Protein AF-A0AAE4Z8I7-F1 (afdb_monomer)

Secondary structure (DSSP, 8-state):
--HHHHHHHHHHHHHHHHHHHHHHHHHHHHHHHHHHHHHHHHHHHHHHHHHHHHHHHHHHHHTT--HHHHHHHHHHHHHHHHHHHHHHHHHHHHHHHHHHHHHHHHHTT--HHHHHHHHHHHHHHHHHHHHHHHHTT-

Mean predicted aligned error: 14.34 Å

Solvent-accessible surface area (backbone atoms only — not comparable to full-atom values): 7670 Å² total; per-residue (Å²): 140,71,71,68,63,57,54,52,53,53,51,52,51,51,53,52,49,52,57,47,53,56,45,48,60,50,45,53,58,44,51,62,45,44,52,58,46,47,57,49,51,51,55,53,54,50,56,54,47,55,55,50,48,55,49,52,52,50,52,32,66,78,63,70,49,49,71,70,53,46,52,53,49,50,55,55,51,61,75,42,43,64,61,54,52,47,53,47,65,68,47,47,60,60,53,53,48,53,51,50,51,53,56,47,63,52,52,80,73,47,53,76,74,53,41,56,55,48,52,53,52,51,49,56,52,55,46,55,59,43,51,54,61,46,68,73,71,111

Structure (mmCIF, N/CA/C/O backbone):
data_AF-A0AAE4Z8I7-F1
#
_entry.id   AF-A0AAE4Z8I7-F1
#
loop_
_atom_site.group_PDB
_atom_site.id
_atom_site.type_symbol
_atom_site.label_atom_id
_atom_site.label_alt_id
_atom_site.label_comp_id
_atom_site.label_asym_id
_atom_site.label_entity_id
_atom_site.label_seq_id
_atom_site.pdbx_PDB_ins_code
_atom_site.Cartn_x
_atom_site.Cartn_y
_atom_site.Cartn_z
_atom_site.occupancy
_atom_site.B_iso_or_equiv
_atom_site.auth_seq_id
_atom_site.auth_comp_id
_atom_site.auth_asym_id
_atom_site.auth_atom_id
_atom_site.pdbx_PDB_model_num
ATOM 1 N N . MET A 1 1 ? -61.590 31.853 -36.468 1.00 46.75 1 MET A N 1
ATOM 2 C CA . MET A 1 1 ? -60.158 31.972 -36.088 1.00 46.75 1 MET A CA 1
ATOM 3 C C . MET A 1 1 ? -60.060 32.369 -34.613 1.00 46.75 1 MET A C 1
ATOM 5 O O . MET A 1 1 ? -60.980 33.023 -34.155 1.00 46.75 1 MET A O 1
ATOM 9 N N . ASN A 1 2 ? -59.051 32.037 -33.793 1.00 47.66 2 ASN A N 1
ATOM 10 C CA . ASN A 1 2 ? -57.941 31.067 -33.907 1.00 47.66 2 ASN A CA 1
ATOM 11 C C . ASN A 1 2 ? -57.560 30.535 -32.496 1.00 47.66 2 ASN A C 1
ATOM 13 O O . ASN A 1 2 ? -56.455 30.747 -32.005 1.00 47.66 2 ASN A O 1
ATOM 17 N N . GLY A 1 3 ? -58.503 29.886 -31.799 1.00 48.59 3 GLY A N 1
ATOM 18 C CA . GLY A 1 3 ? -58.316 29.467 -30.397 1.00 48.59 3 GLY A CA 1
ATOM 19 C C . GLY A 1 3 ? -57.415 28.240 -30.185 1.00 48.59 3 GLY A C 1
ATOM 20 O O . GLY A 1 3 ? -56.666 28.189 -29.215 1.00 48.59 3 GLY A O 1
ATOM 21 N N . LYS A 1 4 ? -57.444 27.260 -31.100 1.00 47.00 4 LYS A N 1
ATOM 22 C CA . LYS A 1 4 ? -56.742 25.974 -30.917 1.00 47.00 4 LYS A CA 1
ATOM 23 C C . LYS A 1 4 ? -55.215 26.089 -31.064 1.00 47.00 4 LYS A C 1
ATOM 25 O O . LYS A 1 4 ? -54.489 25.452 -30.310 1.00 47.00 4 LYS A O 1
ATOM 30 N N . SER A 1 5 ? -54.718 26.936 -31.970 1.00 53.62 5 SER A N 1
ATOM 31 C CA . SER A 1 5 ? -53.274 27.096 -32.212 1.00 53.62 5 SER A CA 1
ATOM 32 C C . SER A 1 5 ? -52.530 27.773 -31.057 1.00 53.62 5 SER A C 1
ATOM 34 O O . SER A 1 5 ? -51.395 27.403 -30.776 1.00 53.62 5 SER A O 1
ATOM 36 N N . LYS A 1 6 ? -53.167 28.708 -30.335 1.00 49.53 6 LYS A N 1
ATOM 37 C CA . LYS A 1 6 ? -52.564 29.349 -29.151 1.00 49.53 6 LYS A CA 1
ATOM 38 C C . LYS A 1 6 ? -52.354 28.364 -27.995 1.00 49.53 6 LYS A C 1
ATOM 40 O O . LYS A 1 6 ? -51.324 28.421 -27.334 1.00 49.53 6 LYS A O 1
ATOM 45 N N . ILE A 1 7 ? -53.296 27.440 -27.790 1.00 58.72 7 ILE A N 1
ATOM 46 C CA . ILE A 1 7 ? -53.203 26.403 -26.749 1.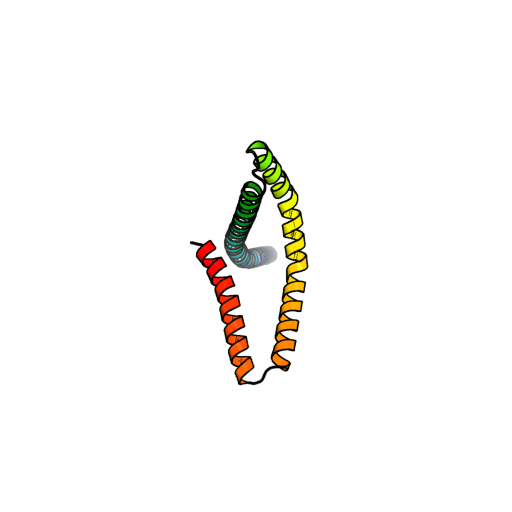00 58.72 7 ILE A CA 1
ATOM 47 C C . ILE A 1 7 ? -52.081 25.409 -27.084 1.00 58.72 7 ILE A C 1
ATOM 49 O O . ILE A 1 7 ? -51.277 25.083 -26.217 1.00 58.72 7 ILE A O 1
ATOM 53 N N . TRP A 1 8 ? -51.963 24.992 -28.350 1.00 50.81 8 TRP A N 1
ATOM 54 C CA . TRP A 1 8 ? -50.862 24.128 -28.795 1.00 50.81 8 TRP A CA 1
ATOM 55 C C . TRP A 1 8 ? -49.490 24.815 -28.712 1.00 50.81 8 TRP A C 1
ATOM 57 O O . TRP A 1 8 ? -48.528 24.186 -28.283 1.00 50.81 8 TRP A O 1
ATOM 67 N N . ALA A 1 9 ? -49.390 26.110 -29.032 1.00 55.06 9 ALA A N 1
ATOM 68 C CA . ALA A 1 9 ? -48.148 26.870 -28.861 1.00 55.06 9 ALA A CA 1
ATOM 69 C C . ALA A 1 9 ? -47.731 26.998 -27.381 1.00 55.06 9 ALA A C 1
ATOM 71 O O . ALA A 1 9 ? -46.558 26.821 -27.056 1.00 55.06 9 ALA A O 1
ATOM 72 N N . ALA A 1 10 ? -48.685 27.245 -26.475 1.00 56.34 10 ALA A N 1
ATOM 73 C CA . ALA A 1 10 ? -48.423 27.291 -25.036 1.00 56.34 10 ALA A CA 1
ATOM 74 C C . ALA A 1 10 ? -48.017 25.916 -24.469 1.00 56.34 10 ALA A C 1
ATOM 76 O O . ALA A 1 10 ? -47.098 25.837 -23.657 1.00 56.34 10 ALA A O 1
ATOM 77 N N . ALA A 1 11 ? -48.646 24.831 -24.935 1.00 57.38 11 ALA A N 1
AT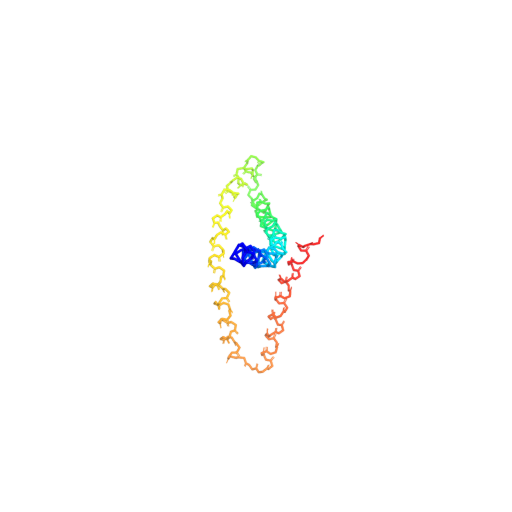OM 78 C CA . ALA A 1 11 ? -48.281 23.468 -24.550 1.00 57.38 11 ALA A CA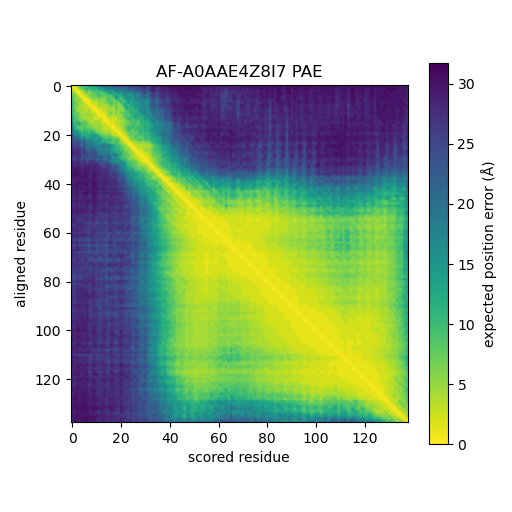 1
ATOM 79 C C . ALA A 1 11 ? -46.858 23.095 -25.009 1.00 57.38 11 ALA A C 1
ATOM 81 O O . ALA A 1 11 ? -46.087 22.545 -24.225 1.00 57.38 11 ALA A O 1
ATOM 82 N N . LEU A 1 12 ? -46.480 23.449 -26.244 1.00 55.91 12 LEU A N 1
ATOM 83 C CA . LEU A 1 12 ? -45.128 23.218 -26.768 1.00 55.91 12 LEU A CA 1
ATOM 84 C C . LEU A 1 12 ? -44.059 24.010 -25.996 1.00 55.91 12 LEU A C 1
ATOM 86 O O . LEU A 1 12 ? -43.010 23.455 -25.674 1.00 55.91 12 LEU A O 1
ATOM 90 N N . LEU A 1 13 ? -44.335 25.269 -25.633 1.00 58.34 13 LEU A N 1
ATOM 91 C CA . LEU A 1 13 ? -43.438 26.068 -24.789 1.00 58.34 13 LEU A CA 1
ATOM 92 C C . LEU A 1 13 ? -43.307 25.499 -23.367 1.00 58.34 13 LEU A C 1
ATOM 94 O O . LEU A 1 13 ? -42.200 25.451 -22.837 1.00 58.34 13 LEU A O 1
ATOM 98 N N . GLY A 1 14 ? -44.401 25.016 -22.768 1.00 56.75 14 GLY A N 1
ATOM 99 C CA . GLY A 1 14 ? -44.369 24.359 -21.457 1.00 56.75 14 GLY A CA 1
ATOM 100 C C . GLY A 1 14 ? -43.524 23.080 -21.452 1.00 56.75 14 GLY A C 1
ATOM 101 O O . GLY A 1 14 ? -42.696 22.892 -20.563 1.00 56.75 14 GLY A O 1
ATOM 102 N N . VAL A 1 15 ? -43.668 22.232 -22.477 1.00 58.34 15 VAL A N 1
ATOM 103 C CA . VAL A 1 15 ? -42.870 21.001 -22.627 1.00 58.34 15 VAL A CA 1
ATOM 104 C C . VAL A 1 15 ? -41.387 21.316 -22.855 1.00 58.34 15 VAL A C 1
ATOM 106 O O . VAL A 1 15 ? -40.534 20.695 -22.222 1.00 58.34 15 VAL A O 1
ATOM 109 N N . ALA A 1 16 ? -41.066 22.314 -23.685 1.00 59.03 16 ALA A N 1
ATOM 110 C CA . ALA A 1 16 ? -39.686 22.757 -23.892 1.00 59.03 16 ALA A CA 1
ATOM 111 C C . ALA A 1 16 ? -39.048 23.317 -22.606 1.00 59.03 16 ALA A C 1
ATOM 113 O O . ALA A 1 16 ? -37.887 23.023 -22.321 1.00 59.03 16 ALA A O 1
ATOM 114 N N . LEU A 1 17 ? -39.806 24.065 -21.794 1.00 52.84 17 LEU A N 1
ATOM 115 C CA . LEU A 1 17 ? -39.320 24.609 -20.523 1.00 52.84 17 LEU A CA 1
ATOM 116 C C . LEU A 1 17 ? -39.095 23.517 -19.467 1.00 52.84 17 LEU A C 1
ATOM 118 O O . LEU A 1 17 ? -38.112 23.579 -18.735 1.00 52.84 17 LEU A O 1
ATOM 122 N N . VAL A 1 18 ? -39.956 22.496 -19.399 1.00 57.44 18 VAL A N 1
ATOM 123 C CA . VAL A 1 18 ? -39.779 21.367 -18.466 1.00 57.44 18 VAL A CA 1
ATOM 124 C C . VAL A 1 18 ? -38.591 20.489 -18.877 1.00 57.44 18 VAL A C 1
ATOM 126 O O . VAL A 1 18 ? -37.779 20.133 -18.023 1.00 57.44 18 VAL A O 1
ATOM 129 N N . LEU A 1 19 ? -38.415 20.210 -20.174 1.00 53.22 19 LEU A N 1
ATOM 130 C CA . LEU A 1 19 ? -37.230 19.504 -20.682 1.00 53.22 19 LEU A CA 1
ATOM 131 C C . LEU A 1 19 ? -35.939 20.314 -20.461 1.00 53.22 19 LEU A C 1
ATOM 133 O O . LEU A 1 19 ? -34.923 19.744 -20.063 1.00 53.22 19 LEU A O 1
ATOM 137 N N . GLY A 1 20 ? -35.977 21.637 -20.646 1.00 52.44 20 GLY A N 1
ATOM 138 C CA . GLY A 1 20 ? -34.842 22.528 -20.390 1.00 52.44 20 GLY A CA 1
ATOM 139 C C . GLY A 1 20 ? -34.497 22.671 -18.904 1.00 52.44 20 GLY A C 1
ATOM 140 O O . GLY A 1 20 ? -33.328 22.591 -18.537 1.00 52.44 20 GLY A O 1
ATOM 141 N N . GLY A 1 21 ? -35.498 22.826 -18.034 1.00 52.41 21 GLY A N 1
ATOM 142 C CA . GLY A 1 21 ? -35.312 23.014 -16.591 1.00 52.41 21 GLY A CA 1
ATOM 143 C C . GLY A 1 21 ? -34.789 21.766 -15.876 1.00 52.41 21 GLY A C 1
ATOM 144 O O . GLY A 1 21 ? -33.889 21.867 -15.042 1.00 52.41 21 GLY A O 1
ATOM 145 N N . VAL A 1 22 ? -35.281 20.580 -16.255 1.00 51.72 22 VAL A N 1
ATOM 146 C CA . VAL A 1 22 ? -34.729 19.302 -15.771 1.00 51.72 22 VAL A CA 1
ATOM 147 C C . VAL A 1 22 ? -33.312 19.087 -16.311 1.00 51.72 22 VAL A C 1
ATOM 149 O O . VAL A 1 22 ? -32.441 18.652 -15.558 1.00 51.72 22 VAL A O 1
ATOM 152 N N . SER A 1 23 ? -33.043 19.459 -17.570 1.00 52.66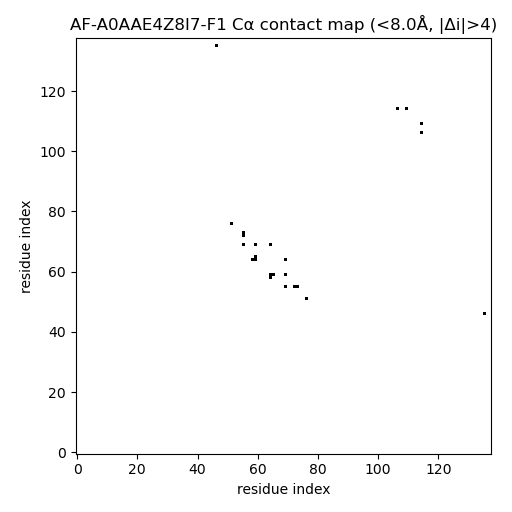 23 SER A N 1
ATOM 153 C CA . SER A 1 23 ? -31.688 19.381 -18.132 1.00 52.66 23 SER A CA 1
ATOM 154 C C . SER A 1 23 ? -30.716 20.323 -17.425 1.00 52.66 23 SER A C 1
ATOM 156 O O . SER A 1 23 ? -29.612 19.897 -17.125 1.00 52.66 23 SER A O 1
ATOM 158 N N . GLY A 1 24 ? -31.103 21.562 -17.103 1.00 50.81 24 GLY A N 1
ATOM 159 C CA . GLY A 1 24 ? -30.225 22.544 -16.459 1.00 50.81 24 GLY A CA 1
ATOM 160 C C . GLY A 1 24 ? -29.737 22.110 -15.076 1.00 50.81 24 GLY A C 1
ATOM 161 O O . GLY A 1 24 ? -28.535 22.087 -14.833 1.00 50.81 24 GLY A O 1
ATOM 162 N N . ALA A 1 25 ? -30.643 21.691 -14.186 1.00 53.97 25 ALA A N 1
ATOM 163 C CA . ALA A 1 25 ? -30.266 21.249 -12.838 1.00 53.97 25 ALA A CA 1
ATOM 164 C C . ALA A 1 25 ? -29.545 19.885 -12.828 1.00 53.97 25 ALA A C 1
ATOM 166 O O . ALA A 1 25 ? -28.707 19.631 -11.960 1.00 53.97 25 ALA A O 1
ATOM 167 N N . ALA A 1 26 ? -29.845 19.006 -13.793 1.00 54.06 26 ALA A N 1
ATOM 168 C CA . ALA A 1 26 ? -29.112 17.756 -13.974 1.00 54.06 26 ALA A CA 1
ATOM 169 C C . ALA A 1 26 ? -27.719 17.986 -14.581 1.00 54.06 26 ALA A C 1
ATOM 171 O O . ALA A 1 26 ? -26.774 17.352 -14.127 1.00 54.06 26 ALA A O 1
ATOM 172 N N . LEU A 1 27 ? -27.573 18.899 -15.549 1.00 52.50 27 LEU A N 1
ATOM 173 C CA . LEU A 1 27 ? -26.291 19.280 -16.149 1.00 52.50 27 LEU A CA 1
ATOM 174 C C . LEU A 1 27 ? -25.404 20.016 -15.156 1.00 52.50 27 LEU A C 1
ATOM 176 O O . LEU A 1 27 ? -24.247 19.654 -15.049 1.00 52.50 27 LEU A O 1
ATOM 180 N N . ASP A 1 28 ? -25.918 20.976 -14.389 1.00 47.81 28 ASP A N 1
ATOM 181 C CA . ASP A 1 28 ? -25.124 21.678 -13.374 1.00 47.81 28 ASP A CA 1
ATOM 182 C C . ASP A 1 28 ? -24.595 20.690 -12.318 1.00 47.81 28 ASP A C 1
ATOM 184 O O . ASP A 1 28 ? -23.394 20.599 -12.069 1.00 47.81 28 ASP A O 1
ATOM 188 N N . ARG A 1 29 ? -25.463 19.807 -11.803 1.00 52.50 29 ARG A N 1
ATOM 189 C CA . ARG A 1 29 ? -25.059 18.756 -10.853 1.00 52.50 29 ARG A CA 1
ATOM 190 C C . ARG A 1 29 ? -24.200 17.650 -11.478 1.00 52.50 29 ARG A C 1
ATOM 192 O O . ARG A 1 29 ? -23.447 17.005 -10.751 1.00 52.50 29 ARG A O 1
ATOM 199 N N . ALA A 1 30 ? -24.307 17.401 -12.783 1.00 55.69 30 ALA A N 1
ATOM 200 C CA . ALA A 1 30 ? -23.452 16.458 -13.499 1.00 55.69 30 ALA A CA 1
ATOM 201 C C . ALA A 1 30 ? -22.077 17.066 -13.779 1.00 55.69 30 ALA A C 1
ATOM 203 O O . ALA A 1 30 ? -21.093 16.423 -13.459 1.00 55.69 30 ALA A O 1
ATOM 204 N N . LEU A 1 31 ? -21.997 18.302 -14.272 1.00 53.81 31 LEU A N 1
ATOM 205 C CA . LEU A 1 31 ? -20.761 19.018 -14.599 1.00 53.81 31 LEU A CA 1
ATOM 206 C C . LEU A 1 31 ? -19.964 19.389 -13.343 1.00 53.81 31 LEU A C 1
ATOM 208 O O . LEU A 1 31 ? -18.752 19.212 -13.339 1.00 53.81 31 LEU A O 1
ATOM 212 N N . LEU A 1 32 ? -20.620 19.791 -12.247 1.00 52.72 32 LEU A N 1
ATOM 213 C CA . LEU A 1 32 ? -19.968 19.970 -10.938 1.00 52.72 32 LEU A CA 1
ATOM 214 C C . LEU A 1 32 ? -19.497 18.639 -10.323 1.00 52.72 32 LEU A C 1
ATOM 216 O O . LEU A 1 32 ? -18.582 18.616 -9.500 1.00 52.72 32 LEU A O 1
ATOM 220 N N . ARG A 1 33 ? -20.103 17.511 -10.717 1.00 48.94 33 ARG A N 1
ATOM 221 C CA . ARG A 1 33 ? -19.645 16.163 -10.345 1.00 48.94 33 ARG A CA 1
ATOM 222 C C . ARG A 1 33 ? -18.580 15.630 -11.308 1.00 48.94 33 ARG A C 1
ATOM 224 O O . ARG A 1 33 ? -17.751 14.829 -10.884 1.00 48.94 33 ARG A O 1
ATOM 231 N N . ASP A 1 34 ? -18.565 16.071 -12.561 1.00 46.19 34 ASP A N 1
ATOM 232 C CA . ASP A 1 34 ? -17.565 15.708 -13.567 1.00 46.19 34 ASP A CA 1
ATOM 233 C C . ASP A 1 34 ? -16.273 16.498 -13.361 1.00 46.19 34 ASP A C 1
ATOM 235 O O . ASP A 1 34 ? -15.212 15.901 -13.430 1.00 46.19 34 ASP A O 1
ATOM 239 N N . SER A 1 35 ? -16.322 17.778 -12.975 1.00 47.44 35 SER A N 1
ATOM 240 C CA . SER A 1 35 ? -15.124 18.524 -12.559 1.00 47.44 35 SER A CA 1
ATOM 241 C C . SER A 1 35 ? -14.497 17.912 -11.301 1.00 47.44 35 SER A C 1
ATOM 243 O O . SER A 1 35 ? -13.327 17.530 -11.312 1.00 47.44 35 SER A O 1
ATOM 245 N N . ALA A 1 36 ? -15.302 17.681 -10.257 1.00 50.06 36 ALA A N 1
ATOM 246 C CA . ALA A 1 36 ? -14.847 17.028 -9.031 1.00 50.06 36 ALA A CA 1
ATOM 247 C C . ALA A 1 36 ? -14.339 15.589 -9.263 1.00 50.06 36 ALA A C 1
ATOM 249 O O . ALA A 1 36 ? -13.409 15.145 -8.584 1.00 50.06 36 ALA A O 1
ATOM 250 N N . SER A 1 37 ? -14.917 14.839 -10.213 1.00 50.59 37 SER A N 1
ATOM 251 C CA . SER A 1 37 ? -14.480 13.467 -10.514 1.00 50.59 37 SER A CA 1
ATOM 252 C C . SER A 1 37 ? -13.378 13.364 -11.572 1.00 50.59 37 SER A C 1
ATOM 254 O O . SER A 1 37 ? -12.633 12.388 -11.532 1.00 50.59 37 SER A O 1
ATOM 256 N N . ALA A 1 38 ? -13.193 14.358 -12.442 1.00 53.84 38 ALA A N 1
ATOM 257 C CA . ALA A 1 38 ? -12.017 14.501 -13.300 1.00 53.84 38 ALA A CA 1
ATOM 258 C C . ALA A 1 38 ? -10.776 14.796 -12.449 1.00 53.84 38 ALA A C 1
ATOM 260 O O . ALA A 1 38 ? -9.823 14.021 -12.486 1.00 53.84 38 ALA A O 1
ATOM 261 N N . GLU A 1 39 ? -10.840 15.804 -11.569 1.00 51.84 39 GLU A N 1
ATOM 262 C CA . GLU A 1 39 ? -9.764 16.076 -10.605 1.00 51.84 39 GLU A CA 1
ATOM 263 C C . GLU A 1 39 ? -9.464 14.868 -9.707 1.00 51.84 39 GLU A C 1
ATOM 265 O O . GLU A 1 39 ? -8.303 14.577 -9.422 1.00 51.84 39 GLU A O 1
ATOM 270 N N . SER A 1 40 ? -10.491 14.127 -9.276 1.00 54.03 40 SER A N 1
ATOM 271 C CA . SER A 1 40 ? -10.283 12.900 -8.494 1.00 54.03 40 SER A CA 1
ATOM 272 C C . SER A 1 40 ? -9.613 11.787 -9.312 1.00 54.03 40 SER A C 1
ATOM 274 O O . SER A 1 40 ? -8.750 11.082 -8.791 1.00 54.03 40 SER A O 1
ATOM 276 N N . ARG A 1 41 ? -9.984 11.621 -10.591 1.00 57.38 41 ARG A N 1
ATOM 277 C CA . ARG A 1 41 ? -9.434 10.590 -11.488 1.00 57.38 41 ARG A CA 1
ATOM 278 C C . ARG A 1 41 ? -7.975 10.841 -11.844 1.00 57.38 41 ARG A C 1
ATOM 280 O O . ARG A 1 41 ? -7.207 9.881 -11.864 1.00 57.38 41 ARG A O 1
ATOM 287 N N . ASP A 1 42 ? -7.587 12.084 -12.110 1.00 57.19 42 ASP A N 1
ATOM 288 C CA . ASP A 1 42 ? -6.198 12.387 -12.463 1.00 57.19 42 ASP A CA 1
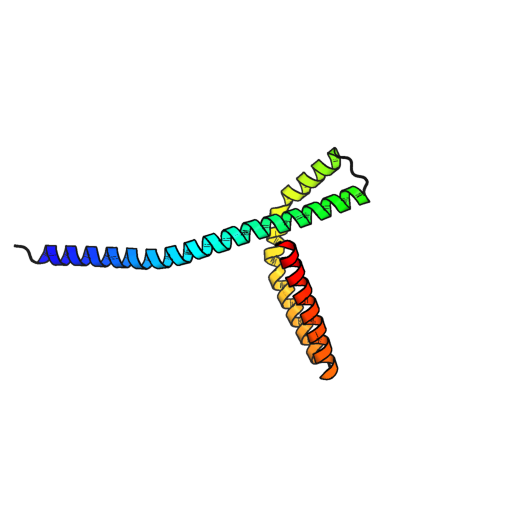ATOM 289 C C . ASP A 1 42 ? -5.275 12.301 -11.235 1.00 57.19 42 ASP A C 1
ATOM 291 O O . ASP A 1 42 ? -4.257 11.611 -11.294 1.00 57.19 42 ASP A O 1
ATOM 295 N N . ARG A 1 43 ? -5.701 12.796 -10.061 1.00 59.19 43 ARG A N 1
ATOM 296 C CA . ARG A 1 43 ? -4.947 12.606 -8.802 1.00 59.19 43 ARG A CA 1
ATOM 297 C C . ARG A 1 43 ? -4.758 11.129 -8.429 1.00 59.19 43 ARG A C 1
ATOM 299 O O . ARG A 1 43 ? -3.694 10.748 -7.939 1.00 59.19 43 ARG A O 1
ATOM 306 N N . ASP A 1 44 ? -5.759 10.274 -8.652 1.00 62.47 44 ASP A N 1
ATOM 307 C CA . ASP A 1 44 ? -5.606 8.831 -8.416 1.00 62.47 44 ASP A CA 1
ATOM 308 C C . ASP A 1 44 ? -4.707 8.153 -9.467 1.00 62.47 44 ASP A C 1
ATOM 310 O O . ASP A 1 44 ? -3.993 7.211 -9.123 1.00 62.47 44 ASP A O 1
ATOM 314 N N . ARG A 1 45 ? -4.659 8.648 -10.715 1.00 64.69 45 ARG A N 1
ATOM 315 C CA . ARG A 1 45 ? -3.719 8.166 -11.747 1.00 64.69 45 ARG A CA 1
ATOM 316 C C . ARG A 1 45 ? -2.262 8.490 -11.416 1.00 64.69 45 ARG A C 1
ATOM 318 O O . ARG A 1 45 ? -1.409 7.638 -11.688 1.00 64.69 45 ARG A O 1
ATOM 325 N N . ASP A 1 46 ? -1.992 9.666 -10.857 1.00 63.62 46 ASP A N 1
ATOM 326 C CA . ASP A 1 46 ? -0.638 10.107 -10.505 1.00 63.62 46 ASP A CA 1
ATOM 327 C C . ASP A 1 46 ? -0.101 9.373 -9.268 1.00 63.62 46 ASP A C 1
ATOM 329 O O . ASP A 1 46 ? 0.977 8.786 -9.333 1.00 63.62 46 ASP A O 1
ATOM 333 N N . ARG A 1 47 ? -0.905 9.210 -8.207 1.00 67.31 47 ARG A N 1
ATOM 334 C CA . ARG A 1 47 ? -0.551 8.342 -7.056 1.00 67.31 47 ARG A CA 1
ATOM 335 C C . ARG A 1 47 ? -0.186 6.919 -7.465 1.00 67.31 47 ARG A C 1
ATOM 337 O O . ARG A 1 47 ? 0.698 6.287 -6.881 1.00 67.31 47 ARG A O 1
ATOM 344 N N . ASP A 1 48 ? -0.926 6.386 -8.432 1.00 73.12 48 ASP A N 1
ATOM 345 C CA . ASP A 1 48 ? -0.682 5.069 -9.000 1.00 73.12 48 ASP A CA 1
ATOM 346 C C . ASP A 1 48 ? 0.669 5.045 -9.739 1.00 73.12 48 ASP A C 1
ATOM 348 O O . ASP A 1 48 ? 1.397 4.056 -9.631 1.00 73.12 48 ASP A O 1
ATOM 352 N N . ARG A 1 49 ? 1.026 6.117 -10.466 1.00 75.50 49 ARG A N 1
ATOM 353 C CA . ARG A 1 49 ? 2.329 6.280 -11.137 1.00 75.50 49 ARG A CA 1
ATOM 354 C C . ARG A 1 49 ? 3.474 6.335 -10.118 1.00 75.50 49 ARG A C 1
ATOM 356 O O . ARG A 1 49 ? 4.402 5.545 -10.251 1.00 75.50 49 ARG A O 1
ATOM 363 N N . ASP A 1 50 ? 3.366 7.128 -9.052 1.00 79.81 50 ASP A N 1
ATOM 364 C CA . ASP A 1 50 ? 4.413 7.249 -8.019 1.00 79.81 50 ASP A CA 1
ATOM 365 C C . ASP A 1 50 ? 4.707 5.928 -7.299 1.00 79.81 50 ASP A C 1
ATOM 367 O O . ASP A 1 50 ? 5.849 5.613 -6.958 1.00 79.81 50 ASP A O 1
ATOM 371 N N . ARG A 1 51 ? 3.668 5.121 -7.053 1.00 81.31 51 ARG A N 1
ATOM 372 C CA . ARG A 1 51 ? 3.823 3.783 -6.460 1.00 81.31 51 ARG A CA 1
ATOM 373 C C . ARG A 1 51 ? 4.574 2.833 -7.386 1.00 81.31 51 ARG A C 1
ATOM 375 O O . ARG A 1 51 ? 5.403 2.071 -6.896 1.00 81.31 51 ARG A O 1
ATOM 382 N N . ARG A 1 52 ? 4.292 2.882 -8.693 1.00 83.44 52 ARG A N 1
ATOM 383 C CA . ARG A 1 52 ? 4.995 2.077 -9.704 1.00 83.44 52 ARG A CA 1
ATOM 384 C C . ARG A 1 52 ? 6.436 2.553 -9.892 1.00 83.44 52 ARG A C 1
ATOM 386 O O . ARG A 1 52 ? 7.315 1.703 -9.943 1.00 83.44 52 ARG A O 1
ATOM 393 N N . GLY A 1 53 ? 6.676 3.867 -9.882 1.00 86.69 53 GLY A N 1
ATOM 394 C CA . GLY A 1 53 ? 8.016 4.463 -9.886 1.00 86.69 53 GLY A CA 1
ATOM 395 C C . GLY A 1 53 ? 8.871 3.937 -8.735 1.00 86.69 53 GLY A C 1
ATOM 396 O O . GLY A 1 53 ? 9.869 3.273 -8.978 1.00 86.69 53 GLY A O 1
ATOM 397 N N . ARG A 1 54 ? 8.403 4.071 -7.485 1.00 89.69 54 ARG A N 1
ATOM 398 C CA . ARG A 1 54 ? 9.128 3.541 -6.311 1.00 89.69 54 ARG A CA 1
ATOM 399 C C . ARG A 1 54 ? 9.365 2.028 -6.348 1.00 89.69 54 ARG A C 1
ATOM 401 O O . ARG A 1 54 ? 10.367 1.567 -5.811 1.00 89.69 54 ARG A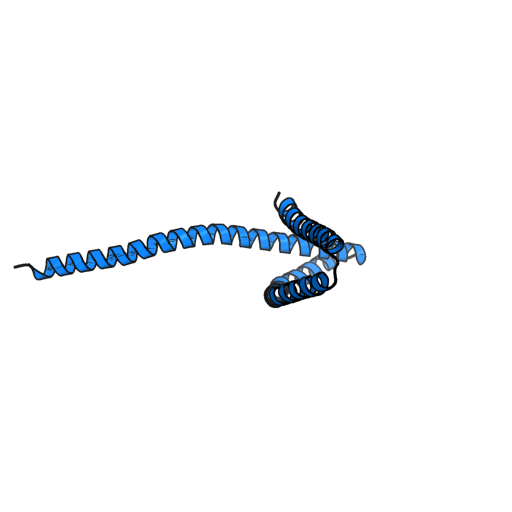 O 1
ATOM 408 N N . TYR A 1 55 ? 8.453 1.252 -6.937 1.00 90.50 55 TYR A N 1
ATOM 409 C CA . TYR A 1 55 ? 8.649 -0.191 -7.111 1.00 90.50 55 TYR A CA 1
ATOM 410 C C . TYR A 1 55 ? 9.722 -0.500 -8.165 1.00 90.50 55 TYR A C 1
ATOM 412 O O . TYR A 1 55 ? 10.571 -1.353 -7.925 1.00 90.50 55 TYR A O 1
ATOM 420 N N . LEU A 1 56 ? 9.721 0.223 -9.290 1.00 93.38 56 LEU A N 1
ATOM 421 C CA . LEU A 1 56 ? 10.766 0.146 -10.312 1.00 93.38 56 LEU A CA 1
ATOM 422 C C . LEU A 1 56 ? 12.128 0.589 -9.762 1.00 93.38 56 LEU A C 1
ATOM 424 O O . LEU A 1 56 ? 13.121 -0.069 -10.040 1.00 93.38 56 LEU A O 1
ATOM 428 N N . ASP A 1 57 ? 12.178 1.660 -8.967 1.00 93.94 57 ASP A N 1
ATOM 429 C CA . ASP A 1 57 ? 13.407 2.156 -8.336 1.00 93.94 57 ASP A CA 1
ATOM 430 C C . ASP A 1 57 ? 13.984 1.149 -7.341 1.00 93.94 57 ASP A C 1
ATOM 432 O O . ASP A 1 57 ? 15.178 0.863 -7.387 1.00 93.94 57 ASP A O 1
ATOM 436 N N . TRP A 1 58 ? 13.138 0.565 -6.484 1.00 95.06 58 TRP A N 1
ATOM 437 C CA . TRP A 1 58 ? 13.558 -0.506 -5.581 1.00 95.06 58 TRP A CA 1
ATOM 438 C C . TRP A 1 58 ? 14.078 -1.722 -6.357 1.00 95.06 58 TRP A C 1
ATOM 440 O O . TRP A 1 58 ? 15.164 -2.207 -6.062 1.00 95.06 58 TRP A O 1
ATOM 450 N N . LEU A 1 59 ? 13.352 -2.177 -7.383 1.00 93.38 59 LEU A N 1
ATOM 451 C CA . LEU A 1 59 ? 13.760 -3.332 -8.184 1.00 93.38 59 LEU A CA 1
ATOM 452 C C . LEU A 1 59 ? 15.046 -3.062 -8.986 1.00 93.38 59 LEU A C 1
ATOM 454 O O . LEU A 1 59 ? 15.859 -3.964 -9.157 1.00 93.38 59 LEU A O 1
ATOM 458 N N . ALA A 1 60 ? 15.240 -1.827 -9.457 1.00 94.88 60 ALA A N 1
ATOM 459 C CA . ALA A 1 60 ? 16.452 -1.406 -10.150 1.00 94.88 60 ALA A CA 1
ATOM 460 C C . ALA A 1 60 ? 17.674 -1.385 -9.225 1.00 94.88 60 ALA A C 1
ATOM 462 O O . ALA A 1 60 ? 18.746 -1.796 -9.655 1.00 94.88 60 ALA A O 1
ATOM 463 N N . ALA A 1 61 ? 17.504 -0.950 -7.973 1.00 95.31 61 ALA A N 1
ATOM 464 C CA . ALA A 1 61 ? 18.570 -0.930 -6.975 1.00 95.31 61 ALA A CA 1
ATOM 465 C C . ALA A 1 61 ? 18.897 -2.326 -6.414 1.00 95.31 61 ALA A C 1
ATOM 467 O O . ALA A 1 61 ? 20.062 -2.641 -6.217 1.00 95.31 61 ALA A O 1
ATOM 468 N N . GLU A 1 62 ? 17.891 -3.169 -6.165 1.00 96.94 62 GLU A N 1
ATOM 469 C CA . GLU A 1 62 ? 18.081 -4.510 -5.583 1.00 96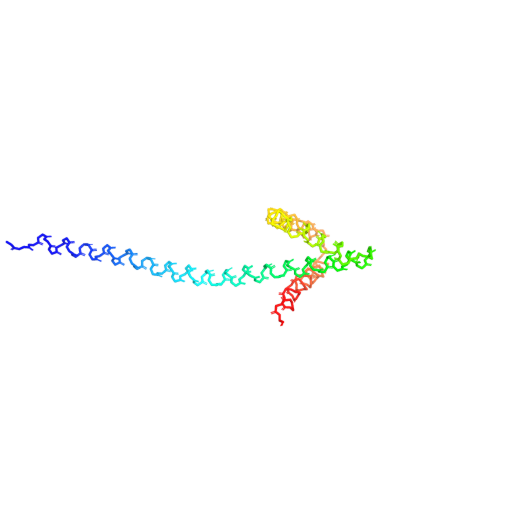.94 62 GLU A CA 1
ATOM 470 C C . GLU A 1 62 ? 18.682 -5.517 -6.585 1.00 96.94 62 GLU A C 1
ATOM 472 O O . GLU A 1 62 ? 19.281 -6.511 -6.181 1.00 96.94 62 GLU A O 1
ATOM 477 N N . LEU A 1 63 ? 18.508 -5.282 -7.892 1.00 96.25 63 LEU A N 1
ATOM 478 C CA . LEU A 1 63 ? 18.966 -6.174 -8.968 1.00 96.25 63 LEU A CA 1
ATOM 479 C C . LEU A 1 63 ? 20.036 -5.550 -9.885 1.00 96.25 63 LEU A C 1
ATOM 481 O O . LEU A 1 63 ? 20.309 -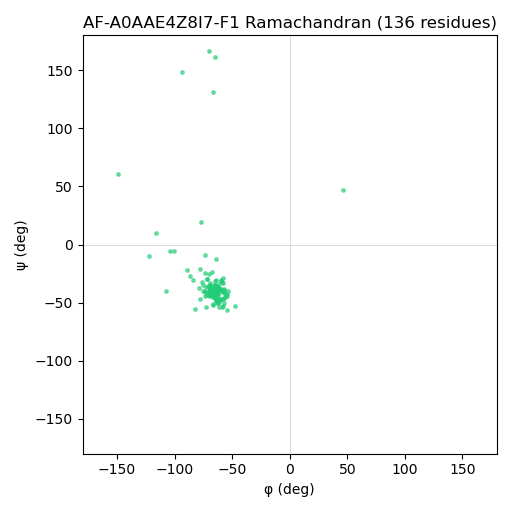6.121 -10.940 1.00 96.25 63 LEU A O 1
ATOM 485 N N . ASP A 1 64 ? 20.592 -4.387 -9.521 1.00 95.12 64 ASP A N 1
ATOM 486 C CA . ASP A 1 64 ? 21.575 -3.623 -10.311 1.00 95.12 64 ASP A CA 1
ATOM 487 C C . ASP A 1 64 ? 21.189 -3.488 -11.805 1.00 95.12 64 ASP A C 1
ATOM 489 O O . ASP A 1 64 ? 21.989 -3.737 -12.713 1.00 95.12 64 ASP A O 1
ATOM 493 N N . LEU A 1 65 ? 19.927 -3.129 -12.082 1.00 95.31 65 LEU A N 1
ATOM 494 C CA . LEU A 1 65 ? 19.404 -3.097 -13.453 1.00 95.31 65 LEU A CA 1
ATOM 495 C C . LEU A 1 65 ? 20.081 -2.008 -14.297 1.00 95.31 65 LEU A C 1
ATOM 497 O O . LEU A 1 65 ? 20.099 -0.833 -13.926 1.00 95.31 65 LEU A O 1
ATOM 501 N N . THR A 1 66 ? 20.531 -2.380 -15.497 1.00 96.69 66 THR A N 1
ATOM 502 C CA . THR A 1 66 ? 20.985 -1.418 -16.511 1.00 96.69 66 THR A CA 1
ATOM 503 C C . THR A 1 66 ? 19.835 -0.530 -16.995 1.00 96.69 66 THR A C 1
ATOM 505 O O . THR A 1 66 ? 18.659 -0.878 -16.864 1.00 96.69 66 THR A O 1
ATOM 508 N N . GLU A 1 67 ? 20.153 0.613 -17.611 1.00 94.62 67 GLU A N 1
ATOM 509 C CA . GLU A 1 67 ? 19.147 1.547 -18.145 1.00 94.62 67 GLU A CA 1
ATOM 510 C C . GLU A 1 67 ? 18.188 0.870 -19.146 1.00 94.62 67 GLU A C 1
ATOM 512 O O . GLU A 1 67 ? 16.967 1.027 -19.043 1.00 94.62 67 GLU A O 1
ATOM 517 N N . ASP A 1 68 ? 18.719 0.026 -20.038 1.00 94.94 68 ASP A N 1
ATOM 518 C CA . ASP A 1 68 ? 17.930 -0.766 -20.992 1.00 94.94 68 ASP A CA 1
ATOM 519 C C . ASP A 1 68 ? 16.984 -1.755 -20.291 1.00 94.94 68 ASP A C 1
ATOM 521 O O . ASP A 1 68 ? 15.823 -1.904 -20.685 1.00 94.94 68 ASP A O 1
ATOM 525 N N . GLN A 1 69 ? 17.454 -2.433 -19.237 1.00 93.75 69 GLN A N 1
ATOM 526 C CA . GLN A 1 69 ? 16.625 -3.347 -18.446 1.00 93.75 69 GLN A CA 1
ATOM 527 C C . GLN A 1 69 ? 15.538 -2.582 -17.686 1.00 93.75 69 GLN A C 1
ATOM 529 O O . GLN A 1 69 ? 14.376 -2.987 -17.706 1.00 93.75 69 GLN A O 1
ATOM 534 N N . ARG A 1 70 ? 15.885 -1.446 -17.069 1.00 96.12 70 ARG A N 1
ATOM 535 C CA . ARG A 1 70 ? 14.945 -0.565 -16.363 1.00 96.12 70 ARG A CA 1
ATOM 536 C C . ARG A 1 70 ? 13.821 -0.098 -17.292 1.00 96.12 70 ARG A C 1
ATOM 538 O O . ARG A 1 70 ? 12.654 -0.207 -16.919 1.00 96.12 70 ARG A O 1
ATOM 545 N N . SER A 1 71 ? 14.146 0.336 -18.513 1.00 94.94 71 SER A N 1
ATOM 546 C CA . SER A 1 71 ? 13.153 0.746 -19.518 1.00 94.94 71 SER A CA 1
ATOM 547 C C . SER A 1 71 ? 12.230 -0.409 -19.945 1.00 94.94 71 SER A C 1
ATOM 549 O O . SER A 1 71 ? 11.008 -0.250 -20.035 1.00 94.94 71 SER A O 1
ATOM 551 N N . GLN A 1 72 ? 12.779 -1.615 -20.132 1.00 96.06 72 GLN A N 1
ATOM 552 C CA . GLN A 1 72 ? 11.977 -2.806 -20.438 1.00 96.06 72 GLN A CA 1
ATOM 553 C C . GLN A 1 72 ? 11.031 -3.185 -19.288 1.00 96.06 72 GLN A C 1
ATOM 555 O O . GLN A 1 72 ? 9.865 -3.508 -19.536 1.00 96.06 72 GLN A O 1
ATOM 560 N N . VAL A 1 73 ? 11.491 -3.106 -18.035 1.00 93.81 73 VAL A N 1
ATOM 561 C CA . VAL A 1 73 ? 10.658 -3.354 -16.847 1.00 93.81 73 VAL A CA 1
ATOM 562 C C . VAL A 1 73 ? 9.559 -2.298 -16.711 1.00 93.81 73 VAL A C 1
ATOM 564 O O . VAL A 1 73 ? 8.406 -2.664 -16.484 1.00 93.81 73 VAL A O 1
ATOM 567 N N . GLU A 1 74 ? 9.854 -1.014 -16.930 1.00 93.31 74 GLU A N 1
ATOM 568 C CA . GLU A 1 74 ? 8.842 0.052 -16.952 1.00 93.31 74 GLU A CA 1
ATOM 569 C C . GLU A 1 74 ? 7.738 -0.237 -17.986 1.00 93.31 74 GLU A C 1
ATOM 571 O O . GLU A 1 74 ? 6.546 -0.179 -17.673 1.00 93.31 74 GLU A O 1
ATOM 576 N N . SER A 1 75 ? 8.122 -0.666 -19.194 1.00 94.00 75 SER A N 1
ATOM 577 C CA . SER A 1 75 ? 7.183 -1.077 -20.246 1.00 94.00 75 SER A CA 1
ATOM 578 C C . SER A 1 75 ? 6.354 -2.319 -19.876 1.00 94.00 75 SER A C 1
ATOM 580 O O . SER A 1 75 ? 5.177 -2.423 -20.232 1.00 94.00 75 SER A O 1
ATOM 582 N N . ILE A 1 76 ? 6.921 -3.290 -19.148 1.00 94.25 76 ILE A N 1
ATOM 583 C CA . ILE A 1 76 ? 6.162 -4.432 -18.602 1.00 94.25 76 ILE A CA 1
ATOM 584 C C . ILE A 1 76 ? 5.133 -3.948 -17.572 1.00 94.25 76 ILE A C 1
ATOM 586 O O . ILE A 1 76 ? 3.974 -4.368 -17.628 1.00 94.25 76 ILE A O 1
ATOM 590 N N . ILE A 1 77 ? 5.538 -3.057 -16.668 1.00 92.44 77 ILE A N 1
ATOM 591 C CA . ILE A 1 77 ? 4.706 -2.518 -15.590 1.00 92.44 77 ILE A CA 1
ATOM 592 C C . ILE A 1 77 ? 3.527 -1.708 -16.151 1.00 92.44 77 ILE A C 1
ATOM 594 O O . ILE A 1 77 ? 2.381 -1.951 -15.764 1.00 92.44 77 ILE A O 1
ATOM 598 N N . GLU A 1 78 ? 3.761 -0.788 -17.092 1.00 91.19 78 GLU A N 1
ATOM 599 C CA . GLU A 1 78 ? 2.684 0.053 -17.634 1.00 91.19 78 GLU A CA 1
ATOM 600 C C . GLU A 1 78 ? 1.694 -0.762 -18.492 1.00 91.19 78 GLU A C 1
ATOM 602 O O . GLU A 1 78 ? 0.487 -0.548 -18.382 1.00 91.19 78 GLU A O 1
ATOM 607 N N . ARG A 1 79 ? 2.152 -1.785 -19.238 1.00 94.50 79 ARG A N 1
ATOM 608 C CA . ARG A 1 79 ? 1.264 -2.703 -19.993 1.00 94.50 79 ARG A CA 1
ATOM 609 C C . ARG A 1 79 ? 0.257 -3.461 -19.120 1.00 94.50 79 ARG A C 1
ATOM 611 O O . ARG A 1 79 ? -0.833 -3.783 -19.591 1.00 94.50 79 ARG A O 1
ATOM 618 N N . HIS A 1 80 ? 0.596 -3.747 -17.862 1.00 91.62 80 HIS A N 1
ATOM 619 C CA . HIS A 1 80 ? -0.276 -4.487 -16.937 1.00 91.62 80 HIS A CA 1
ATOM 620 C C . HIS A 1 80 ? -1.026 -3.586 -15.945 1.00 91.62 80 HIS A C 1
ATOM 622 O O . HIS A 1 80 ? -1.903 -4.069 -15.225 1.00 91.62 80 HIS A O 1
ATOM 628 N N . ARG A 1 81 ? -0.735 -2.277 -15.930 1.00 88.25 81 ARG A N 1
ATOM 629 C CA . ARG A 1 81 ? -1.314 -1.290 -15.006 1.00 88.25 81 ARG A CA 1
ATOM 630 C C . ARG A 1 81 ? -2.831 -1.394 -14.891 1.00 88.25 81 ARG A C 1
ATOM 632 O O . ARG A 1 81 ? -3.357 -1.463 -13.783 1.00 88.25 81 ARG A O 1
ATOM 639 N N . GLU A 1 82 ? -3.540 -1.365 -16.018 1.00 89.56 82 GLU A N 1
ATOM 640 C CA . GLU A 1 82 ? -5.005 -1.320 -16.005 1.00 89.56 82 GLU A CA 1
ATOM 641 C C . GLU A 1 82 ? -5.619 -2.631 -15.503 1.00 89.56 82 GLU A C 1
ATOM 643 O O . GLU A 1 82 ? -6.570 -2.593 -14.725 1.00 89.56 82 GLU A O 1
ATOM 648 N N . GLN A 1 83 ? -5.016 -3.773 -15.847 1.00 91.06 83 GLN A N 1
ATOM 649 C CA . GLN A 1 83 ? -5.436 -5.097 -15.378 1.00 91.06 83 GLN A CA 1
ATOM 650 C C . GLN A 1 83 ? -5.289 -5.216 -13.852 1.00 91.06 83 GLN A C 1
ATOM 652 O O . GLN A 1 83 ? -6.236 -5.592 -13.162 1.00 91.06 83 GLN A O 1
ATOM 657 N N . VAL A 1 84 ? -4.138 -4.806 -13.304 1.00 89.56 84 VAL A N 1
ATOM 658 C CA . VAL A 1 84 ? -3.892 -4.782 -11.849 1.00 89.56 84 VAL A CA 1
ATOM 659 C C . VAL A 1 84 ? -4.839 -3.805 -11.144 1.00 89.56 84 VAL A C 1
ATOM 661 O O . VAL A 1 84 ? -5.415 -4.128 -10.105 1.00 89.56 84 VAL A O 1
ATOM 664 N N . SER A 1 85 ? -5.053 -2.620 -11.723 1.00 87.69 85 SER A N 1
ATOM 665 C CA . SER A 1 85 ? -5.961 -1.603 -11.181 1.00 87.69 85 SER A CA 1
ATOM 666 C C . SER A 1 85 ? -7.427 -2.072 -11.189 1.00 87.69 85 SER A C 1
ATOM 668 O O . SER A 1 85 ? -8.170 -1.795 -10.246 1.00 87.69 85 SER A O 1
ATOM 670 N N . ALA A 1 86 ? -7.850 -2.828 -12.210 1.00 89.19 86 ALA A N 1
ATOM 671 C CA . ALA A 1 86 ? -9.171 -3.453 -12.279 1.00 89.19 86 ALA A CA 1
ATOM 672 C C . ALA A 1 86 ? -9.349 -4.540 -11.208 1.00 89.19 86 ALA A C 1
ATOM 674 O O . ALA A 1 86 ? -10.286 -4.448 -10.414 1.00 89.19 86 ALA A O 1
ATOM 675 N N . LEU A 1 87 ? -8.407 -5.485 -11.112 1.00 94.50 87 LEU A N 1
ATOM 676 C CA . LEU A 1 87 ? -8.413 -6.543 -10.095 1.00 94.50 87 LEU A CA 1
ATOM 677 C C . LEU A 1 87 ? -8.447 -5.970 -8.668 1.00 94.50 87 LEU A C 1
ATOM 679 O O . LEU A 1 87 ? -9.155 -6.479 -7.795 1.00 94.50 87 LEU A O 1
ATOM 683 N N . TRP A 1 88 ? -7.724 -4.871 -8.427 1.00 88.81 88 TRP A N 1
ATOM 684 C CA . TRP A 1 88 ? -7.761 -4.172 -7.144 1.00 88.81 88 TRP A CA 1
ATOM 685 C C . TRP A 1 88 ? -9.124 -3.530 -6.860 1.00 88.81 88 TRP A C 1
ATOM 687 O O . TRP A 1 88 ? -9.621 -3.645 -5.740 1.00 88.81 88 TRP A O 1
ATOM 697 N N . ARG A 1 89 ? -9.765 -2.886 -7.849 1.00 89.75 89 ARG A N 1
ATOM 698 C CA . ARG A 1 89 ? -11.123 -2.326 -7.690 1.00 89.75 89 ARG A CA 1
ATOM 699 C C . ARG A 1 89 ? -12.161 -3.401 -7.367 1.00 89.75 89 ARG A C 1
ATOM 701 O O . ARG A 1 89 ? -13.034 -3.142 -6.545 1.00 89.75 89 ARG A O 1
ATOM 708 N N . GLU A 1 90 ? -12.047 -4.574 -7.981 1.00 93.19 90 GLU A N 1
ATOM 709 C CA . GLU A 1 90 ? -12.932 -5.721 -7.752 1.00 93.19 90 GLU A CA 1
ATOM 710 C C . GLU A 1 90 ? -12.720 -6.357 -6.369 1.00 93.19 90 GLU A C 1
ATOM 712 O O . GLU A 1 90 ? -13.678 -6.625 -5.648 1.00 93.19 90 GLU A O 1
ATOM 717 N N . THR A 1 91 ? -11.462 -6.551 -5.960 1.00 93.12 91 THR A N 1
ATOM 718 C CA . THR A 1 91 ? -11.126 -7.290 -4.727 1.00 93.12 91 THR A CA 1
ATOM 719 C C . THR A 1 91 ? -11.193 -6.419 -3.466 1.00 93.12 91 THR A C 1
ATOM 721 O O . THR A 1 91 ? -11.504 -6.911 -2.377 1.00 93.12 91 THR A O 1
ATOM 724 N N . ARG A 1 92 ? -10.919 -5.111 -3.579 1.00 92.62 92 ARG A N 1
ATOM 725 C CA . ARG A 1 92 ? -10.852 -4.181 -2.437 1.00 92.62 92 ARG A CA 1
ATOM 726 C C . ARG A 1 92 ? -12.113 -4.172 -1.551 1.00 92.62 92 ARG A C 1
ATOM 728 O O . ARG A 1 92 ? -11.922 -4.171 -0.336 1.00 92.62 92 ARG A O 1
ATOM 735 N N . PRO A 1 93 ? -13.361 -4.157 -2.068 1.00 94.69 93 PRO A N 1
ATOM 736 C CA . PRO A 1 93 ? -14.560 -4.180 -1.227 1.00 94.69 93 PRO A CA 1
ATOM 737 C C . PRO A 1 93 ? -14.606 -5.401 -0.302 1.00 94.69 93 PRO A C 1
ATOM 739 O O . PRO A 1 93 ? -14.779 -5.240 0.902 1.00 94.69 93 PRO A O 1
ATOM 742 N N . ARG A 1 94 ? -14.330 -6.597 -0.838 1.00 94.56 94 ARG A N 1
ATOM 743 C CA . ARG A 1 94 ? -14.287 -7.857 -0.078 1.00 94.56 94 ARG A CA 1
ATOM 744 C C . ARG A 1 94 ? -13.197 -7.856 0.999 1.00 94.56 94 ARG A C 1
ATOM 746 O O . ARG A 1 94 ? -13.397 -8.378 2.090 1.00 94.56 94 ARG A O 1
ATOM 753 N N . PHE A 1 95 ? -12.039 -7.260 0.709 1.00 94.38 95 PHE A N 1
ATOM 754 C CA . PHE A 1 95 ? -10.971 -7.109 1.702 1.00 94.38 95 PHE A CA 1
ATOM 755 C C . PHE A 1 95 ? -11.353 -6.129 2.824 1.00 94.38 95 PHE A C 1
ATOM 757 O O . PHE A 1 95 ? -11.052 -6.365 3.993 1.00 94.38 95 PHE A O 1
ATOM 764 N N . GLU A 1 96 ? -12.028 -5.029 2.484 1.00 93.06 96 GLU A N 1
ATOM 765 C CA . GLU A 1 96 ? -12.517 -4.052 3.460 1.00 93.06 96 GLU A CA 1
ATOM 766 C C . GLU A 1 96 ? -13.632 -4.625 4.351 1.00 93.06 96 GLU A C 1
ATOM 768 O O . GLU A 1 96 ? -13.618 -4.366 5.552 1.00 93.06 96 GLU A O 1
ATOM 773 N N . GLU A 1 97 ? -14.529 -5.441 3.794 1.00 96.19 97 GLU A N 1
ATOM 774 C CA . GLU A 1 97 ? -15.555 -6.205 4.518 1.00 96.19 97 GLU A CA 1
ATOM 775 C C . GLU A 1 97 ? -14.927 -7.202 5.505 1.00 96.19 97 GLU A C 1
ATOM 777 O O . GLU A 1 97 ? -15.176 -7.110 6.707 1.00 96.19 97 GLU A O 1
ATOM 782 N N . LEU A 1 98 ? -14.015 -8.068 5.041 1.00 96.88 98 LEU A N 1
ATOM 783 C CA . LEU A 1 98 ? -13.295 -9.012 5.906 1.00 96.88 98 LEU A CA 1
ATOM 784 C C . LEU A 1 98 ? -12.542 -8.293 7.038 1.00 96.88 98 LEU A C 1
ATOM 786 O O . LEU A 1 98 ? -12.555 -8.734 8.184 1.00 96.88 98 LEU A O 1
ATOM 790 N N . LYS A 1 99 ? -11.913 -7.148 6.749 1.00 95.00 99 LYS A N 1
ATOM 791 C CA . LYS A 1 99 ? -11.247 -6.321 7.766 1.00 95.00 99 LYS A CA 1
ATOM 792 C C . LYS A 1 99 ? -12.238 -5.755 8.793 1.00 95.00 99 LYS A C 1
ATOM 794 O O . LYS A 1 99 ? -11.873 -5.631 9.959 1.00 95.00 99 LYS A O 1
ATOM 799 N N . GLN A 1 100 ? -13.453 -5.379 8.390 1.00 96.31 100 GLN A N 1
ATOM 800 C CA . GLN A 1 100 ? -14.491 -4.921 9.323 1.00 96.31 100 GLN A CA 1
ATOM 801 C C . GLN A 1 100 ? -14.987 -6.064 10.210 1.00 96.31 100 GLN A C 1
ATOM 803 O O . GLN A 1 100 ? -15.070 -5.871 11.421 1.00 96.31 100 GLN A O 1
ATOM 808 N N . GLN A 1 101 ? -15.219 -7.248 9.635 1.00 97.75 101 GLN A N 1
ATOM 809 C CA . GLN A 1 101 ? -15.576 -8.453 10.382 1.00 97.75 101 GLN A CA 1
ATOM 810 C C . GLN A 1 101 ? -14.501 -8.803 11.423 1.00 97.75 101 GLN A C 1
ATOM 812 O O . GLN A 1 101 ? -14.809 -8.863 12.609 1.00 97.75 101 GLN A O 1
ATOM 817 N N . LEU A 1 102 ? -13.229 -8.904 11.016 1.00 97.56 102 LEU A N 1
ATOM 818 C CA . LEU A 1 102 ? -12.107 -9.168 11.929 1.00 97.56 102 LEU A CA 1
ATOM 819 C C . LEU A 1 102 ? -11.994 -8.107 13.037 1.00 97.56 102 LEU A C 1
ATOM 821 O O . LEU A 1 102 ? -11.742 -8.442 14.190 1.00 97.56 102 LEU A O 1
ATOM 825 N N . ARG A 1 103 ? -12.203 -6.819 12.716 1.00 97.19 103 ARG A N 1
ATOM 826 C CA . ARG A 1 103 ? -12.255 -5.746 13.728 1.00 97.19 103 ARG A CA 1
ATOM 827 C C . ARG A 1 103 ? -13.441 -5.915 14.689 1.00 97.19 103 ARG A C 1
ATOM 829 O O . ARG A 1 103 ? -13.325 -5.473 15.821 1.00 97.19 103 ARG A O 1
ATOM 836 N N . SER A 1 104 ? -14.567 -6.495 14.268 1.00 97.69 104 SER A N 1
ATOM 837 C CA . SER A 1 104 ? -15.705 -6.791 15.154 1.00 97.69 104 SER A CA 1
ATOM 838 C C . SER A 1 104 ? -15.393 -7.963 16.079 1.00 97.69 104 SER A C 1
ATOM 840 O O . SER A 1 104 ? -15.427 -7.789 17.289 1.00 97.69 104 SER A O 1
ATOM 842 N N . GLU A 1 105 ? -14.975 -9.099 15.516 1.00 98.06 105 GLU A N 1
ATOM 843 C CA . GLU A 1 105 ? -14.646 -10.313 16.277 1.00 98.06 105 GLU A CA 1
ATOM 844 C C . GLU A 1 105 ? -13.548 -10.063 17.322 1.00 98.06 105 GLU A C 1
ATOM 846 O O . GLU A 1 105 ? -13.581 -10.637 18.406 1.00 98.06 105 GLU A O 1
ATOM 851 N N . ILE A 1 106 ? -12.592 -9.167 17.037 1.00 97.94 106 ILE A N 1
ATOM 852 C CA . ILE A 1 106 ? -11.596 -8.739 18.027 1.00 97.94 106 ILE A CA 1
ATOM 853 C C . ILE A 1 106 ? -12.253 -7.980 19.187 1.00 97.94 106 ILE A C 1
ATOM 855 O O . ILE A 1 106 ? -11.931 -8.280 20.331 1.00 97.94 106 ILE A O 1
ATOM 859 N N . ARG A 1 107 ? -13.158 -7.023 18.929 1.00 98.00 107 ARG A N 1
ATOM 860 C CA . ARG A 1 107 ? -13.807 -6.215 19.985 1.00 98.00 107 ARG A CA 1
ATOM 861 C C . ARG A 1 107 ? -14.603 -7.068 20.960 1.00 98.00 107 ARG A C 1
ATOM 863 O O . ARG A 1 107 ? -14.545 -6.802 22.154 1.00 98.00 107 ARG A O 1
ATOM 870 N N . ASP A 1 108 ? -15.280 -8.095 20.454 1.00 98.00 108 ASP A N 1
ATOM 871 C CA . ASP A 1 108 ? -16.106 -9.009 21.252 1.00 98.00 108 ASP A CA 1
ATOM 872 C C . ASP A 1 108 ? -15.283 -9.818 22.285 1.00 98.00 108 ASP A C 1
ATOM 874 O O . ASP A 1 108 ? -15.852 -10.434 23.186 1.00 98.00 108 ASP A O 1
ATOM 878 N N . LEU A 1 109 ? -13.946 -9.805 22.179 1.00 98.25 109 LEU A N 1
ATOM 879 C CA . LEU A 1 109 ? -13.005 -10.479 23.082 1.00 98.25 109 LEU A CA 1
ATOM 880 C C . LEU A 1 109 ? -12.279 -9.536 24.064 1.00 98.25 109 LEU A C 1
ATOM 882 O O . LEU A 1 109 ? -11.509 -10.022 24.894 1.00 98.25 109 LEU A O 1
ATOM 886 N N . LEU A 1 110 ? -12.461 -8.214 23.963 1.00 97.94 110 LEU A N 1
ATOM 887 C CA . LEU A 1 110 ? -11.721 -7.229 24.765 1.00 97.94 110 LEU A CA 1
ATOM 888 C C . LEU A 1 110 ? -12.471 -6.832 26.043 1.00 97.94 110 LEU A C 1
ATOM 890 O O . LEU A 1 110 ? -13.697 -6.740 26.057 1.00 97.94 110 LEU A O 1
ATOM 894 N N . THR A 1 111 ? -11.725 -6.514 27.106 1.00 98.19 111 THR A N 1
ATOM 895 C CA . THR A 1 111 ? -12.283 -5.746 28.237 1.00 98.19 111 THR A CA 1
ATOM 896 C C . THR A 1 111 ? -12.543 -4.293 27.828 1.00 98.19 111 THR A C 1
ATOM 898 O O . THR A 1 111 ? -12.042 -3.828 26.802 1.00 98.19 111 THR A O 1
ATOM 901 N N . GLU A 1 112 ? -13.296 -3.545 28.634 1.00 96.56 112 GLU A N 1
ATOM 902 C CA . GLU A 1 112 ? -13.634 -2.143 28.350 1.00 96.56 112 GLU A CA 1
ATOM 903 C C . GLU A 1 112 ? -12.377 -1.258 28.208 1.00 96.56 112 GLU A C 1
ATOM 905 O O . GLU A 1 112 ? -12.256 -0.487 27.254 1.00 96.56 112 GLU A O 1
ATOM 910 N N . GLU A 1 113 ? -11.371 -1.456 29.066 1.00 96.44 113 GLU A N 1
ATOM 911 C CA . GLU A 1 113 ? -10.091 -0.735 29.011 1.00 96.44 113 GLU A CA 1
ATOM 912 C C . GLU A 1 113 ? -9.249 -1.131 27.785 1.00 96.44 113 GLU A C 1
ATOM 914 O O . GLU A 1 113 ? -8.554 -0.307 27.183 1.00 96.44 113 GLU A O 1
ATOM 919 N N . GLN A 1 114 ? -9.307 -2.406 27.387 1.00 97.94 114 GLN A N 1
ATOM 920 C CA . GLN A 1 114 ? -8.627 -2.897 26.188 1.00 97.94 114 GLN A CA 1
ATOM 921 C C . GLN A 1 114 ? -9.297 -2.387 24.905 1.00 97.94 114 GLN A C 1
ATOM 923 O O . GLN A 1 114 ? -8.603 -2.090 23.930 1.00 97.94 114 GLN A O 1
ATOM 928 N N . LEU A 1 115 ? -10.626 -2.261 24.905 1.00 97.88 115 LEU A N 1
ATOM 929 C CA . LEU A 1 115 ? -11.412 -1.739 23.792 1.00 97.88 115 LEU A CA 1
ATOM 930 C C . LEU A 1 115 ? -11.083 -0.266 23.515 1.00 97.88 115 LEU A C 1
ATOM 932 O O . LEU A 1 115 ? -10.867 0.097 22.357 1.00 97.88 115 LEU A O 1
ATOM 936 N N . GLU A 1 116 ? -10.962 0.568 24.554 1.00 97.31 116 GLU A N 1
ATOM 937 C CA . GLU A 1 116 ? -10.547 1.970 24.401 1.00 97.31 116 GLU A CA 1
ATOM 938 C C . GLU A 1 116 ? -9.148 2.076 23.764 1.00 97.31 116 GLU A C 1
ATOM 940 O O . GLU A 1 116 ? -8.948 2.806 22.784 1.00 97.31 116 GLU A O 1
ATOM 945 N N . ALA A 1 117 ? -8.188 1.288 24.261 1.00 97.38 117 ALA A N 1
ATOM 946 C CA . ALA A 1 117 ? -6.841 1.226 23.700 1.00 97.38 117 ALA A CA 1
ATOM 947 C C . ALA A 1 117 ? -6.839 0.730 22.239 1.00 97.38 117 ALA A C 1
ATOM 949 O O . ALA A 1 117 ? -6.109 1.266 21.398 1.00 97.38 117 ALA A O 1
ATOM 950 N N . TYR A 1 118 ? -7.673 -0.260 21.910 1.00 97.69 118 TYR A N 1
ATOM 951 C CA . TYR A 1 118 ? -7.811 -0.791 20.554 1.00 97.69 118 TYR A CA 1
ATOM 952 C C . TYR A 1 118 ? -8.385 0.245 19.580 1.00 97.69 118 TYR A C 1
ATOM 954 O O . TYR A 1 118 ? -7.816 0.456 18.508 1.00 97.69 118 TYR A O 1
ATOM 962 N N . GLU A 1 119 ? -9.443 0.965 19.957 1.00 97.12 119 GLU A N 1
ATOM 963 C CA . GLU A 1 119 ? -10.011 2.030 19.123 1.00 97.12 119 GLU A CA 1
ATOM 964 C C . GLU A 1 119 ? -9.035 3.200 18.924 1.00 97.12 119 GLU A C 1
ATOM 966 O O . GLU A 1 119 ? -8.956 3.761 17.828 1.00 97.12 119 GLU A O 1
ATOM 971 N N . ALA A 1 120 ? -8.216 3.536 19.926 1.00 96.19 120 ALA A N 1
ATOM 972 C CA . ALA A 1 120 ? -7.134 4.508 19.762 1.00 96.19 120 ALA A CA 1
ATOM 973 C C . ALA A 1 120 ? -6.065 4.034 18.751 1.00 96.19 120 ALA A C 1
ATOM 975 O O . ALA A 1 120 ? -5.594 4.825 17.926 1.00 96.19 120 ALA A O 1
ATOM 976 N N . LEU A 1 121 ? -5.709 2.742 18.758 1.00 95.94 121 LEU A N 1
ATOM 977 C CA . LEU A 1 121 ? -4.794 2.145 17.775 1.00 95.94 121 LEU A CA 1
ATOM 978 C C . LEU A 1 121 ? -5.387 2.134 16.358 1.00 95.94 121 LEU A C 1
ATOM 980 O O . LEU A 1 121 ? -4.678 2.460 15.400 1.00 95.94 121 LEU A O 1
ATOM 984 N N . LEU A 1 122 ? -6.673 1.792 16.212 1.00 94.56 122 LEU A N 1
ATOM 985 C CA . LEU A 1 122 ? -7.369 1.821 14.923 1.00 94.56 122 LEU A CA 1
ATOM 986 C C . LEU A 1 122 ? -7.410 3.238 14.348 1.00 94.56 122 LEU A C 1
ATOM 988 O O . LEU A 1 122 ? -7.001 3.437 13.202 1.00 94.56 122 LEU A O 1
ATOM 992 N N . ARG A 1 123 ? -7.815 4.223 15.160 1.00 94.25 123 ARG A N 1
ATOM 993 C CA . ARG A 1 123 ? -7.886 5.638 14.774 1.00 94.25 123 ARG A CA 1
ATOM 994 C C . ARG A 1 123 ? -6.535 6.155 14.291 1.00 94.25 123 ARG A C 1
ATOM 996 O O . ARG A 1 123 ? -6.444 6.619 13.163 1.00 94.25 123 ARG A O 1
ATOM 1003 N N . LYS A 1 124 ? -5.462 5.927 15.056 1.00 92.38 124 LYS A N 1
ATOM 1004 C CA . LYS A 1 124 ? -4.081 6.285 14.677 1.00 92.38 124 LYS A CA 1
ATOM 1005 C C . LYS A 1 124 ? -3.608 5.603 13.386 1.00 92.38 124 LYS A C 1
ATOM 1007 O O . LYS A 1 124 ? -2.781 6.151 12.656 1.00 92.38 124 LYS A O 1
ATOM 1012 N N . SER A 1 125 ? -4.088 4.391 13.095 1.00 88.38 125 SER A N 1
ATOM 1013 C CA . SER A 1 125 ? -3.793 3.692 11.836 1.00 88.38 125 SER A CA 1
ATOM 1014 C C . SER A 1 125 ? -4.522 4.328 10.652 1.00 88.38 125 SER A C 1
ATOM 1016 O O . SER A 1 125 ? -3.928 4.517 9.589 1.00 88.38 125 SER A O 1
ATOM 1018 N N . ASP A 1 126 ? -5.794 4.677 10.838 1.00 88.00 126 ASP A N 1
ATOM 1019 C CA . ASP A 1 126 ? -6.640 5.253 9.79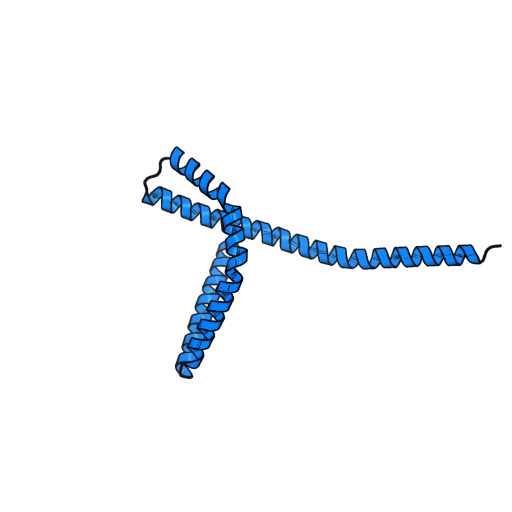7 1.00 88.00 126 ASP A CA 1
ATOM 1020 C C . ASP A 1 126 ? -6.307 6.750 9.552 1.00 88.00 126 ASP A C 1
ATOM 1022 O O . ASP A 1 126 ? -6.269 7.166 8.394 1.00 88.00 126 ASP A O 1
ATOM 1026 N N . GLU A 1 127 ? -5.890 7.500 10.582 1.00 87.38 127 GLU A N 1
ATOM 1027 C CA . GLU A 1 127 ? -5.241 8.826 10.505 1.00 87.38 127 GLU A CA 1
ATOM 1028 C C . GLU A 1 127 ? -3.949 8.765 9.685 1.00 87.38 127 GLU A C 1
ATOM 1030 O O . GLU A 1 127 ? -3.852 9.419 8.657 1.00 87.38 127 GLU A O 1
ATOM 1035 N N . ARG A 1 128 ? -2.999 7.873 10.006 1.00 83.44 128 ARG A N 1
ATOM 1036 C CA . ARG A 1 128 ? -1.766 7.708 9.201 1.00 83.44 128 ARG A CA 1
ATOM 1037 C C . ARG A 1 128 ? -2.035 7.344 7.738 1.00 83.44 128 ARG A C 1
ATOM 1039 O O . ARG A 1 128 ? -1.236 7.668 6.859 1.00 83.44 128 ARG A O 1
ATOM 1046 N N . ARG A 1 129 ? -3.147 6.655 7.457 1.00 80.19 129 ARG A N 1
ATOM 1047 C CA . ARG A 1 129 ? -3.620 6.368 6.090 1.00 80.19 129 ARG A CA 1
ATOM 1048 C C . ARG A 1 129 ? -4.305 7.571 5.438 1.00 80.19 129 ARG A C 1
ATOM 1050 O O . ARG A 1 129 ? -4.415 7.570 4.213 1.00 80.19 129 ARG A O 1
ATOM 1057 N N . HIS A 1 130 ? -4.793 8.538 6.210 1.00 74.12 130 HIS A N 1
ATOM 1058 C CA . HIS A 1 130 ? -5.302 9.821 5.738 1.00 74.12 130 HIS A CA 1
ATOM 1059 C C . HIS A 1 130 ? -4.147 10.795 5.502 1.00 74.12 130 HIS A C 1
ATOM 1061 O O . HIS A 1 130 ? -3.954 11.192 4.363 1.00 74.12 130 HIS A O 1
ATOM 1067 N N . ASP A 1 131 ? -3.299 11.041 6.500 1.00 71.88 131 ASP A N 1
ATOM 1068 C CA . ASP A 1 131 ? -2.130 11.925 6.431 1.00 71.88 131 ASP A CA 1
ATOM 1069 C C . ASP A 1 131 ? -1.201 11.538 5.284 1.00 71.88 131 ASP A C 1
ATOM 1071 O O . ASP A 1 131 ? -0.767 12.390 4.519 1.00 71.88 131 ASP A O 1
ATOM 1075 N N . LYS A 1 132 ? -0.952 10.237 5.070 1.00 65.00 132 LYS A N 1
ATOM 1076 C CA . LYS A 1 132 ? -0.192 9.796 3.893 1.00 65.00 132 LYS A CA 1
ATOM 1077 C C . LYS A 1 132 ? -0.906 10.128 2.581 1.00 65.00 132 LYS A C 1
ATOM 1079 O O . LYS A 1 132 ? -0.254 10.497 1.622 1.00 65.00 132 LYS A O 1
ATOM 1084 N N . LYS A 1 133 ? -2.238 10.059 2.521 1.00 60.34 133 LYS A N 1
ATOM 1085 C CA . LYS A 1 133 ? -3.000 10.539 1.355 1.00 60.34 133 LYS A CA 1
ATOM 1086 C C . LYS A 1 133 ? -3.058 12.065 1.260 1.00 60.34 133 LYS A C 1
ATOM 1088 O O . LYS A 1 133 ? -3.597 12.506 0.251 1.00 60.34 133 LYS A O 1
ATOM 1093 N N . GLU A 1 134 ? -2.617 12.838 2.257 1.00 56.88 134 GLU A N 1
ATOM 1094 C CA . GLU A 1 134 ? -2.663 14.312 2.269 1.00 56.88 134 GLU A CA 1
ATOM 1095 C C . GLU A 1 134 ? -1.293 14.962 2.092 1.00 56.88 134 GLU A C 1
ATOM 1097 O O . GLU A 1 134 ? -1.179 15.883 1.297 1.00 56.88 134 GLU A O 1
ATOM 1102 N N . ASN A 1 135 ? -0.243 14.429 2.714 1.00 54.28 135 ASN A N 1
ATOM 1103 C CA . ASN A 1 135 ? 1.132 14.782 2.370 1.00 54.28 135 ASN A CA 1
ATOM 1104 C C . ASN A 1 135 ? 1.465 14.337 0.933 1.00 54.28 135 ASN A C 1
ATOM 1106 O O . ASN A 1 135 ? 2.165 15.055 0.239 1.00 54.28 135 ASN A O 1
ATOM 1110 N N . ASP A 1 136 ? 0.872 13.241 0.432 1.00 46.62 136 ASP A N 1
ATOM 1111 C CA . ASP A 1 136 ? 0.882 12.891 -1.002 1.00 46.62 136 ASP A CA 1
ATOM 1112 C C . ASP A 1 136 ? -0.137 13.752 -1.836 1.00 46.62 136 ASP A C 1
ATOM 1114 O O . ASP A 1 136 ? -0.573 13.318 -2.906 1.00 46.62 136 ASP A O 1
ATOM 1118 N N . LYS A 1 137 ? -0.613 14.923 -1.352 1.00 42.16 137 LYS A N 1
ATOM 1119 C CA . LYS A 1 137 ? -1.418 15.936 -2.104 1.00 42.16 137 LYS A CA 1
ATOM 1120 C C . LYS A 1 137 ? -0.777 17.342 -2.132 1.00 42.16 137 LYS A C 1
ATOM 1122 O O . LYS A 1 137 ? -1.343 18.207 -2.806 1.00 42.16 137 LYS A O 1
ATOM 1127 N N . SER A 1 138 ? 0.285 17.605 -1.366 1.00 39.38 138 SER A N 1
ATOM 1128 C CA . SER A 1 138 ? 0.935 18.926 -1.227 1.00 39.38 138 SER A CA 1
ATOM 1129 C C . SER A 1 138 ? 2.328 18.943 -1.837 1.00 39.38 138 SER A C 1
ATOM 1131 O O . SER A 1 138 ? 2.665 20.009 -2.391 1.00 39.38 138 SER A O 1
#

Organism: NCBI:txid3056748

Foldseek 3Di:
DDPPVVVVVVVVVVVVVVVVVVCVVCVVVVVVVVVVVVVVVVLVVVVLVVVVVVVLVVVCVVVVDDPVRSVVVSVVCVVCSVVVVVVCVVCVVVVVVVVVVVVVVVCVPDDPVRNVVVVVVVVVVVVVVVVVVVVSVD

Sequence (138 aa):
MNGKSKIWAAALLGVALVLGGVSGAALDRALLRDSASAESRDRDRDRDRDRRGRYLDWLAAELDLTEDQRSQVESIIERHREQVSALWRETRPRFEELKQQLRSEIRDLLTEEQLEAYEALLRKSDERRHDKKENDKS

Radius of gyration: 27.18 Å; Cα contacts (8 Å, |Δi|>4): 12; chains: 1; bounding box: 82×42×65 Å

pLDDT: mean 77.37, std 19.76, range [39.38, 98.25]